Protein AF-A0A7S1K3H7-F1 (afdb_monomer)

Foldseek 3Di:
DFCVQAQAQPPQANHNNVLVVVLVVLLVCLVCVVVVVDHLQDEEEDAELSLQSVVVCVPFVSCVVSVRHHNYYHRHNYPVVDDFDESVRSNVLNLQLCPQQPQADPVCSVPSNVRVVSVVVGDPVSSVSSRVSRVRRGHHPPSVVVVD

Sequence (148 aa):
LGVFGFLFLPPAIEGNFGFLDSIAALHWTSELIENFGGSSELTLWGFSAGATLISCHLVSPLIEELGISIKNAILTSSSYGLPFNSPDQAEKFSSLALSVVGSCSRGDFDDAEAYADCLRNAPLKEIAQSNSINYLAQVVTDFFKLTE

pLDDT: mean 85.03, std 13.71, range [36.09, 98.31]

Radius of gyration: 16.97 Å; Cα contacts (8 Å, |Δi|>4): 206; chains: 1; bounding box: 41×30×42 Å

Structure (mmCIF, N/CA/C/O backbone):
data_AF-A0A7S1K3H7-F1
#
_entry.id   AF-A0A7S1K3H7-F1
#
loop_
_atom_site.group_PDB
_atom_site.id
_atom_site.type_symbol
_atom_site.label_atom_id
_atom_site.label_alt_id
_atom_site.label_comp_id
_atom_site.label_asym_id
_atom_site.label_entity_id
_atom_site.label_seq_id
_atom_site.pdbx_PDB_ins_code
_atom_site.Cartn_x
_atom_site.Cartn_y
_atom_site.Cartn_z
_atom_site.occupancy
_atom_site.B_iso_or_equiv
_atom_site.auth_seq_id
_atom_site.auth_comp_id
_atom_site.auth_asym_id
_atom_site.auth_atom_id
_atom_site.pdbx_PDB_model_num
ATOM 1 N N . LEU A 1 1 ? 3.487 -8.212 -3.575 1.00 76.50 1 LEU A N 1
ATOM 2 C CA . LEU A 1 1 ? 4.246 -7.316 -2.666 1.00 76.50 1 LEU A CA 1
ATOM 3 C C . LEU A 1 1 ? 5.603 -6.992 -3.285 1.00 76.50 1 LEU A C 1
ATOM 5 O O . LEU A 1 1 ? 6.016 -7.710 -4.191 1.00 76.50 1 LEU A O 1
ATOM 9 N N . GLY A 1 2 ? 6.257 -5.921 -2.833 1.00 85.12 2 GLY A N 1
ATOM 10 C CA . GLY A 1 2 ? 7.460 -5.377 -3.471 1.00 85.12 2 GLY A CA 1
ATOM 11 C C . GLY A 1 2 ? 7.093 -4.443 -4.624 1.00 85.12 2 GLY A C 1
ATOM 12 O O . GLY A 1 2 ? 6.200 -3.615 -4.454 1.00 85.12 2 GLY A O 1
ATOM 13 N N . VAL A 1 3 ? 7.721 -4.580 -5.793 1.00 87.69 3 VAL A N 1
ATOM 14 C CA . VAL A 1 3 ? 7.555 -3.618 -6.902 1.00 87.69 3 VAL A CA 1
ATOM 15 C C . VAL A 1 3 ? 6.104 -3.492 -7.362 1.00 87.69 3 VAL A C 1
ATOM 17 O O . VAL A 1 3 ? 5.653 -2.403 -7.672 1.00 87.69 3 VAL A O 1
ATOM 20 N N . PHE A 1 4 ? 5.315 -4.564 -7.289 1.00 89.44 4 PHE A N 1
ATOM 21 C CA . PHE A 1 4 ? 3.894 -4.500 -7.650 1.00 89.44 4 PHE A CA 1
ATOM 22 C C . PHE A 1 4 ? 3.063 -3.557 -6.767 1.00 89.44 4 PHE A C 1
ATOM 24 O O . PHE A 1 4 ? 2.023 -3.096 -7.207 1.00 89.44 4 PHE A O 1
ATOM 31 N N . GLY A 1 5 ? 3.493 -3.301 -5.527 1.00 88.44 5 GLY A N 1
ATOM 32 C CA . GLY A 1 5 ? 2.772 -2.424 -4.599 1.00 88.44 5 GLY A CA 1
ATOM 33 C C . GLY A 1 5 ? 3.456 -1.082 -4.345 1.00 88.44 5 GLY A C 1
ATOM 34 O O . GLY A 1 5 ? 2.822 -0.169 -3.834 1.00 88.44 5 GLY A O 1
ATOM 35 N N . PHE A 1 6 ? 4.751 -0.961 -4.636 1.00 88.12 6 PHE A N 1
ATOM 36 C CA . PHE A 1 6 ? 5.558 0.174 -4.172 1.00 88.12 6 PHE A CA 1
ATOM 37 C C . PHE A 1 6 ? 6.597 0.643 -5.199 1.00 88.12 6 PHE A C 1
ATOM 39 O O . PHE A 1 6 ? 7.529 1.356 -4.839 1.00 88.12 6 PHE A O 1
ATOM 46 N N . LEU A 1 7 ? 6.484 0.225 -6.464 1.00 88.69 7 LEU A N 1
ATOM 47 C CA . LEU A 1 7 ? 7.290 0.799 -7.541 1.00 88.69 7 LEU A CA 1
ATOM 48 C C . LEU A 1 7 ? 6.910 2.269 -7.737 1.00 88.69 7 LEU A C 1
ATOM 50 O O . LEU A 1 7 ? 5.729 2.581 -7.821 1.00 88.69 7 LEU A O 1
ATOM 54 N N . PHE A 1 8 ? 7.907 3.141 -7.827 1.00 88.44 8 PHE A N 1
ATOM 55 C CA . PHE A 1 8 ? 7.742 4.576 -8.032 1.00 88.44 8 PHE A CA 1
ATOM 56 C C . PHE A 1 8 ? 8.528 5.006 -9.274 1.00 88.44 8 PHE A C 1
ATOM 58 O O . PHE A 1 8 ? 9.757 4.937 -9.291 1.00 88.44 8 PHE A O 1
ATOM 65 N N . LEU A 1 9 ? 7.810 5.406 -10.320 1.00 86.75 9 LEU A N 1
ATOM 66 C CA . LEU A 1 9 ? 8.343 5.849 -11.607 1.00 86.75 9 LEU A CA 1
ATOM 67 C C . LEU A 1 9 ? 7.456 6.989 -12.142 1.00 86.75 9 LEU A C 1
ATOM 69 O O . LEU A 1 9 ? 6.617 6.759 -13.014 1.00 86.75 9 LEU A O 1
ATOM 73 N N . PRO A 1 10 ? 7.566 8.204 -11.588 1.00 85.00 10 PRO A N 1
ATOM 74 C CA . PRO A 1 10 ? 6.753 9.328 -12.028 1.00 85.00 10 PRO A CA 1
ATOM 75 C C . PRO A 1 10 ? 7.114 9.758 -13.467 1.00 85.00 10 PRO A C 1
ATOM 77 O O . PRO A 1 10 ? 8.268 9.627 -13.873 1.00 85.00 10 PRO A O 1
ATOM 80 N N . PRO A 1 11 ? 6.157 10.307 -14.239 1.00 86.31 11 PRO A N 1
ATOM 81 C CA . PRO A 1 11 ? 4.740 10.466 -13.894 1.00 86.31 11 PRO A CA 1
ATOM 82 C C . PRO A 1 11 ? 3.899 9.183 -14.053 1.00 86.31 11 PRO A C 1
ATOM 84 O O . PRO A 1 11 ? 2.778 9.149 -13.569 1.00 86.31 11 PRO A O 1
ATOM 87 N N . ALA A 1 12 ? 4.420 8.128 -14.686 1.00 88.19 12 ALA A N 1
ATOM 88 C CA . ALA A 1 12 ? 3.618 6.970 -15.099 1.00 88.19 12 ALA A CA 1
ATOM 89 C C . ALA A 1 12 ? 3.171 6.037 -13.955 1.00 88.19 12 ALA A C 1
ATOM 91 O O . ALA A 1 12 ? 2.179 5.312 -14.070 1.00 88.19 12 ALA A O 1
ATOM 92 N N . ILE A 1 13 ? 3.931 5.993 -12.856 1.00 88.88 13 ILE A N 1
ATOM 93 C CA . ILE A 1 13 ? 3.680 5.134 -11.694 1.00 88.88 13 ILE A CA 1
ATOM 94 C C . ILE A 1 13 ? 3.950 5.923 -10.409 1.00 88.88 13 ILE A C 1
ATOM 9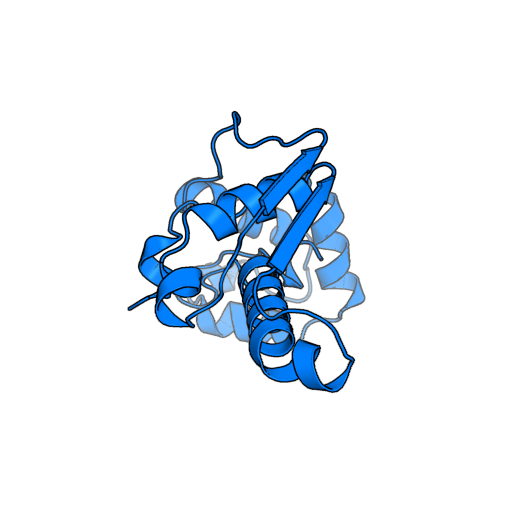6 O O . ILE A 1 13 ? 5.097 6.112 -10.004 1.00 88.88 13 ILE A O 1
ATOM 100 N N . GLU A 1 14 ? 2.884 6.330 -9.728 1.00 86.81 14 GLU A N 1
ATOM 101 C CA . GLU A 1 14 ? 2.940 7.161 -8.513 1.00 86.81 14 GLU A CA 1
ATOM 102 C C . GLU A 1 14 ? 3.261 6.377 -7.228 1.00 86.81 14 GLU A C 1
ATOM 104 O O . GLU A 1 14 ? 3.505 6.957 -6.170 1.00 86.81 14 GLU A O 1
ATOM 109 N N . GLY A 1 15 ? 3.319 5.046 -7.317 1.00 87.19 15 GLY A N 1
ATOM 110 C CA . GLY A 1 15 ? 3.645 4.159 -6.205 1.00 87.19 15 GLY A CA 1
ATOM 111 C C . GLY A 1 15 ? 2.550 4.057 -5.149 1.00 87.19 15 GLY A C 1
ATOM 112 O O . GLY A 1 15 ? 1.386 4.349 -5.389 1.00 87.19 15 GLY A O 1
ATOM 113 N N . ASN A 1 16 ? 2.920 3.544 -3.972 1.00 89.31 16 ASN A N 1
ATOM 114 C CA . ASN A 1 16 ? 2.029 3.358 -2.819 1.00 89.31 16 ASN A CA 1
ATOM 115 C C . ASN A 1 16 ? 0.761 2.509 -3.060 1.00 89.31 16 ASN A C 1
ATOM 117 O O . ASN A 1 16 ? -0.089 2.443 -2.175 1.00 89.31 16 ASN A O 1
ATOM 121 N N . PHE A 1 17 ? 0.644 1.779 -4.172 1.00 90.62 17 PHE A N 1
ATOM 122 C CA . PHE A 1 17 ? -0.496 0.895 -4.436 1.00 90.62 17 PHE A CA 1
ATOM 123 C C . PHE A 1 17 ? -0.746 -0.118 -3.317 1.00 90.62 17 PHE A C 1
ATOM 125 O O . PHE A 1 17 ? -1.886 -0.329 -2.945 1.00 90.62 17 PHE A O 1
ATOM 132 N N . GLY A 1 18 ? 0.294 -0.668 -2.686 1.00 89.94 18 GLY A N 1
ATOM 133 C CA . GL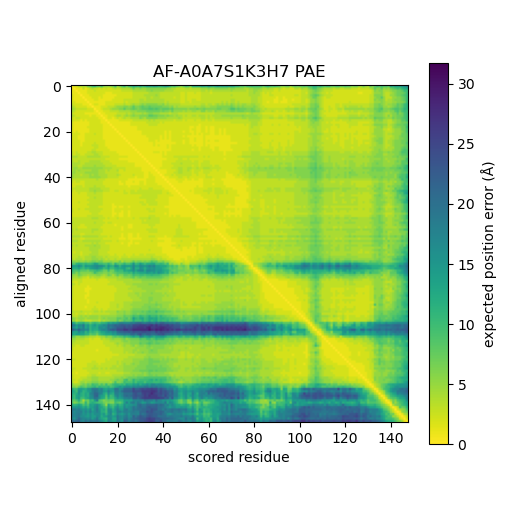Y A 1 18 ? 0.125 -1.578 -1.549 1.00 89.94 18 GLY A CA 1
ATOM 134 C C . GLY A 1 18 ? -0.445 -0.903 -0.293 1.00 89.94 18 GLY A C 1
ATOM 135 O O . GLY A 1 18 ? -1.057 -1.573 0.534 1.00 89.94 18 GLY A O 1
ATOM 136 N N . PHE A 1 19 ? -0.250 0.409 -0.143 1.00 90.25 19 PHE A N 1
ATOM 137 C CA . PHE A 1 19 ? -0.887 1.217 0.900 1.00 90.25 19 PHE A CA 1
ATOM 138 C C . PHE A 1 19 ? -2.333 1.577 0.523 1.00 90.25 19 PHE A C 1
ATOM 140 O O . PHE A 1 19 ? -3.223 1.518 1.369 1.00 90.25 19 PHE A O 1
ATOM 147 N N . LEU A 1 20 ? -2.593 1.883 -0.750 1.00 92.56 20 LEU A N 1
ATOM 148 C CA . LEU A 1 20 ? -3.948 2.114 -1.260 1.00 92.56 20 LEU A CA 1
ATOM 149 C C . LEU A 1 20 ? -4.808 0.844 -1.199 1.00 92.56 20 LEU A C 1
ATOM 151 O O . LEU A 1 20 ? -5.967 0.913 -0.802 1.00 92.56 20 LEU A O 1
ATOM 155 N N . ASP A 1 21 ? -4.229 -0.322 -1.489 1.00 95.38 21 ASP A N 1
ATOM 156 C CA . ASP A 1 21 ? -4.874 -1.627 -1.340 1.00 95.38 21 ASP A CA 1
ATOM 157 C C . ASP A 1 21 ? -5.336 -1.847 0.107 1.00 95.38 21 ASP A C 1
ATOM 159 O O . ASP A 1 21 ? -6.444 -2.333 0.347 1.00 95.38 21 ASP A O 1
ATOM 163 N N . SER A 1 22 ? -4.513 -1.469 1.095 1.00 95.00 22 SER A N 1
ATOM 164 C CA . SER A 1 22 ? -4.903 -1.597 2.499 1.00 95.00 22 SER A CA 1
ATOM 165 C C . SER A 1 22 ? -5.955 -0.566 2.909 1.00 95.00 22 SER A C 1
ATOM 167 O O . SER A 1 22 ? -6.857 -0.928 3.660 1.00 95.00 22 SER A O 1
ATOM 169 N N . ILE A 1 23 ? -5.935 0.660 2.373 1.00 95.69 23 ILE A N 1
ATOM 170 C CA . ILE A 1 23 ? -7.042 1.621 2.549 1.00 95.69 23 ILE A CA 1
ATOM 171 C C . ILE A 1 23 ? -8.344 1.065 1.961 1.00 95.69 23 ILE A C 1
ATOM 173 O O . ILE A 1 23 ? -9.369 1.082 2.637 1.00 95.69 23 ILE A O 1
ATOM 177 N N . ALA A 1 24 ? -8.312 0.522 0.742 1.00 97.25 24 ALA A N 1
ATOM 178 C CA . ALA A 1 24 ? -9.488 -0.056 0.097 1.00 97.25 24 ALA A CA 1
ATOM 179 C C . ALA A 1 24 ? -10.069 -1.221 0.916 1.00 97.25 24 ALA A C 1
ATOM 181 O O . ALA A 1 24 ? -11.286 -1.327 1.073 1.00 97.25 24 ALA A O 1
ATOM 182 N N . ALA A 1 25 ? -9.208 -2.061 1.497 1.00 97.81 25 ALA A N 1
ATOM 183 C CA . ALA A 1 25 ? -9.629 -3.124 2.404 1.00 97.81 25 ALA A CA 1
ATOM 184 C C . ALA A 1 25 ? -10.246 -2.582 3.706 1.00 97.81 25 ALA A C 1
ATOM 186 O O . ALA A 1 25 ? -11.244 -3.130 4.180 1.00 97.81 25 ALA A O 1
ATOM 187 N N . LEU A 1 26 ? -9.689 -1.510 4.281 1.00 98.06 26 LEU A N 1
ATOM 188 C CA . LEU A 1 26 ? -10.248 -0.856 5.468 1.00 98.06 26 LEU A CA 1
ATOM 189 C C . LEU A 1 26 ? -11.612 -0.233 5.178 1.00 98.06 26 LEU A C 1
ATOM 191 O O . LEU A 1 26 ? -12.531 -0.457 5.957 1.00 98.06 26 LEU A O 1
ATOM 195 N N . HIS A 1 27 ? -11.757 0.457 4.048 1.00 97.94 27 HIS A N 1
ATOM 196 C CA . HIS A 1 27 ? -13.023 1.031 3.599 1.00 97.94 27 HIS A CA 1
ATOM 197 C C . HIS A 1 27 ? -14.085 -0.053 3.378 1.00 97.94 27 HIS A C 1
ATOM 199 O O . HIS A 1 27 ? -15.188 0.015 3.910 1.00 97.94 27 HIS A O 1
ATOM 205 N N . TRP A 1 28 ? -13.737 -1.127 2.662 1.00 98.19 28 TRP A N 1
ATOM 206 C CA . TRP A 1 28 ? -14.640 -2.266 2.485 1.00 98.19 28 TRP A CA 1
ATOM 207 C C . TRP A 1 28 ? -15.063 -2.871 3.829 1.00 98.19 28 TRP A C 1
ATOM 209 O O . TRP A 1 28 ? -16.223 -3.236 4.019 1.00 98.19 28 TRP A O 1
ATOM 219 N N . THR A 1 29 ? -14.124 -2.958 4.775 1.00 97.94 29 THR A N 1
ATOM 220 C CA . THR A 1 29 ? -14.396 -3.478 6.115 1.00 97.94 29 THR A CA 1
ATOM 221 C C . THR A 1 29 ? -15.314 -2.537 6.890 1.00 97.94 29 THR A C 1
ATOM 223 O O . THR A 1 29 ? -16.305 -3.013 7.430 1.00 97.94 29 THR A O 1
ATOM 226 N N . SER A 1 30 ? -15.046 -1.229 6.933 1.00 96.81 30 SER A N 1
ATOM 227 C CA . SER A 1 30 ? -15.886 -0.275 7.669 1.00 96.81 30 SER A CA 1
ATOM 228 C C . SER A 1 30 ? -17.331 -0.277 7.173 1.00 96.81 30 SER A C 1
ATOM 230 O O . SER A 1 30 ? -18.240 -0.242 7.996 1.00 96.81 30 SER A O 1
ATOM 232 N N . GLU A 1 31 ? -17.538 -0.421 5.862 1.00 97.81 31 GLU A N 1
ATOM 233 C CA . GLU A 1 31 ? -18.869 -0.431 5.243 1.00 97.81 31 GLU A CA 1
ATOM 234 C C . GLU A 1 31 ? -19.665 -1.718 5.497 1.00 97.81 31 GLU A C 1
ATOM 236 O O . GLU A 1 31 ? -20.897 -1.710 5.488 1.00 97.81 31 GLU A O 1
ATOM 241 N N . LEU A 1 32 ? -18.989 -2.855 5.682 1.00 97.88 32 LEU A N 1
ATOM 242 C CA . LEU A 1 32 ? -19.655 -4.161 5.647 1.00 97.88 32 LEU A CA 1
ATOM 243 C C . LEU A 1 32 ? -19.527 -4.973 6.926 1.00 97.88 32 LEU A C 1
ATOM 245 O O . LEU A 1 32 ? -20.283 -5.932 7.089 1.00 97.88 32 LEU A O 1
ATOM 249 N N . ILE A 1 33 ? -18.617 -4.627 7.837 1.00 98.31 33 ILE A N 1
ATOM 250 C CA . ILE A 1 33 ? -18.314 -5.465 9.002 1.00 98.31 33 ILE A CA 1
ATOM 251 C C . ILE A 1 33 ? -19.517 -5.647 9.941 1.00 98.31 33 ILE A C 1
ATOM 253 O O . ILE A 1 33 ? -19.642 -6.691 10.584 1.00 98.31 33 ILE A O 1
ATOM 257 N N . GLU A 1 34 ? -20.453 -4.696 9.964 1.00 97.94 34 GLU A N 1
ATOM 258 C CA . GLU A 1 34 ? -21.693 -4.797 10.745 1.00 97.94 34 GLU A CA 1
ATOM 259 C C . GLU A 1 34 ? -22.604 -5.936 10.253 1.00 97.94 34 GLU A C 1
ATOM 261 O O . GLU A 1 34 ? -23.236 -6.614 11.065 1.00 97.94 34 GLU A O 1
ATOM 266 N N . ASN A 1 35 ? -22.585 -6.260 8.952 1.00 98.31 35 ASN A N 1
ATOM 267 C CA . ASN A 1 35 ? -23.324 -7.405 8.394 1.00 98.31 35 ASN A CA 1
ATOM 268 C C . ASN A 1 35 ? -22.798 -8.757 8.903 1.00 98.31 35 ASN A C 1
ATOM 270 O O . ASN A 1 35 ? -23.491 -9.770 8.819 1.00 98.31 35 ASN A O 1
ATOM 274 N N . PHE A 1 36 ? -21.576 -8.773 9.438 1.00 98.06 36 PHE A N 1
ATOM 275 C CA . PHE A 1 36 ? -20.943 -9.938 10.051 1.00 98.06 36 PHE A CA 1
ATOM 276 C C . PHE A 1 36 ? -20.990 -9.888 11.589 1.00 98.06 36 PHE A C 1
ATOM 278 O O . PHE A 1 36 ? -20.389 -10.737 12.246 1.00 98.06 36 PHE A O 1
ATOM 285 N N . GLY A 1 37 ? -21.701 -8.915 12.174 1.00 98.06 37 GLY A N 1
ATOM 286 C CA . GLY A 1 37 ? -21.826 -8.735 13.622 1.00 98.06 37 GLY A CA 1
ATOM 287 C C . GLY A 1 37 ? -20.630 -8.051 14.294 1.00 98.06 37 GLY A C 1
ATOM 288 O O . GLY A 1 37 ? -20.497 -8.141 15.515 1.00 98.06 37 GLY A O 1
ATOM 289 N N . GLY A 1 38 ? -19.746 -7.404 13.528 1.00 97.38 38 GLY A N 1
ATOM 290 C CA . GLY A 1 38 ? -18.668 -6.571 14.068 1.00 97.38 38 GLY A CA 1
ATOM 291 C C . GLY A 1 38 ? -19.066 -5.099 14.230 1.00 97.38 38 GLY A C 1
ATOM 292 O O . GLY A 1 38 ? -20.226 -4.738 14.057 1.00 97.38 38 GLY A O 1
ATOM 293 N N . SER A 1 39 ? -18.090 -4.254 14.573 1.00 97.44 39 SER A N 1
ATOM 294 C CA . SER A 1 39 ? -18.251 -2.798 14.705 1.00 97.44 39 SER A CA 1
ATOM 295 C C . SER A 1 39 ? -17.458 -2.076 13.620 1.00 97.44 39 SER A C 1
ATOM 297 O O . SER A 1 39 ? -16.317 -2.457 13.350 1.00 97.44 39 SER A O 1
ATOM 299 N N . SER A 1 40 ? -18.041 -1.020 13.052 1.00 97.06 40 SER A N 1
ATOM 300 C CA . SER A 1 40 ? -17.387 -0.078 12.135 1.00 97.06 40 SER A CA 1
ATOM 301 C C . SER A 1 40 ? -16.311 0.786 12.823 1.00 97.06 40 SER A C 1
ATOM 303 O O . SER A 1 40 ? -15.479 1.388 12.149 1.00 97.06 40 SER A O 1
ATOM 305 N N . GLU A 1 41 ? -16.252 0.792 14.162 1.00 97.75 41 GLU A N 1
ATOM 306 C CA . GLU A 1 41 ? -15.126 1.331 14.936 1.00 97.75 41 GLU A CA 1
ATOM 307 C C . GLU A 1 41 ? -13.944 0.341 14.953 1.00 97.75 41 GLU A C 1
ATOM 309 O O . GLU A 1 41 ? -13.823 -0.522 15.833 1.00 97.75 41 GLU A O 1
ATOM 314 N N . LEU A 1 42 ? -13.045 0.466 13.979 1.00 98.06 42 LEU A N 1
ATOM 315 C CA . LEU A 1 42 ? -11.985 -0.505 13.731 1.00 98.06 42 LEU A CA 1
ATOM 316 C C . LEU A 1 42 ? -10.860 -0.430 14.773 1.00 98.06 42 LEU A C 1
ATOM 318 O O . LEU A 1 42 ? -10.446 0.638 15.226 1.00 98.06 42 LEU A O 1
ATOM 322 N N . THR A 1 43 ? -10.305 -1.591 15.125 1.00 98.12 43 THR A N 1
ATOM 323 C CA . THR A 1 43 ? -9.025 -1.697 15.840 1.00 98.12 43 THR A CA 1
ATOM 324 C C . THR A 1 43 ? -7.992 -2.309 14.912 1.00 98.12 43 THR A C 1
ATOM 326 O O . THR A 1 43 ? -8.146 -3.454 14.491 1.00 98.12 43 THR A O 1
ATOM 329 N N . LEU A 1 44 ? -6.935 -1.562 14.603 1.00 98.19 44 LEU A N 1
ATOM 330 C CA . LEU A 1 44 ? -5.869 -2.043 13.731 1.00 98.19 44 LEU A CA 1
ATOM 331 C C . LEU A 1 44 ? -4.740 -2.658 14.556 1.00 98.19 44 LEU A C 1
ATOM 333 O O . LEU A 1 44 ? -4.281 -2.071 15.535 1.00 98.19 44 LEU A O 1
ATOM 337 N N . TRP A 1 45 ? -4.245 -3.821 14.142 1.00 97.62 45 TRP A N 1
ATOM 338 C CA . TRP A 1 45 ? -3.047 -4.434 14.711 1.00 97.62 45 TRP A CA 1
ATOM 339 C C . TRP A 1 45 ? -2.095 -4.872 13.606 1.00 97.62 45 TRP A C 1
ATOM 341 O O . TRP A 1 45 ? -2.516 -5.448 12.605 1.00 97.62 45 TRP A O 1
ATOM 351 N N . GLY A 1 46 ? -0.805 -4.600 13.794 1.00 95.75 46 GLY A N 1
ATOM 352 C CA . GLY A 1 46 ? 0.222 -4.935 12.817 1.00 95.75 46 GLY A CA 1
ATOM 353 C C . GLY A 1 46 ? 1.577 -5.208 13.455 1.00 95.75 46 GLY A C 1
ATOM 354 O O . GLY A 1 46 ? 1.869 -4.764 14.571 1.00 95.75 46 GLY A O 1
ATOM 355 N N . PHE A 1 47 ? 2.416 -5.931 12.712 1.00 94.56 47 PHE A N 1
ATOM 356 C CA . PHE A 1 47 ? 3.799 -6.252 13.060 1.00 94.56 47 PHE A CA 1
ATOM 357 C C . PHE A 1 47 ? 4.762 -5.763 11.969 1.00 94.56 47 PHE A C 1
ATOM 359 O O . PHE A 1 47 ? 4.473 -5.927 10.782 1.00 94.56 47 PHE A O 1
ATOM 366 N N . SER A 1 48 ? 5.916 -5.205 12.353 1.00 90.81 48 SER A N 1
ATOM 367 C CA . SER A 1 48 ? 6.968 -4.758 11.425 1.00 90.81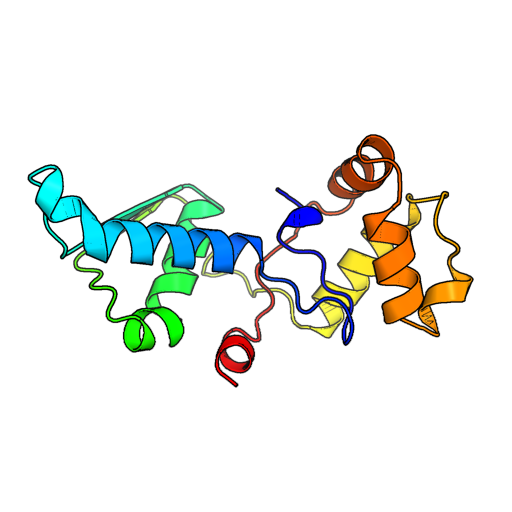 48 SER A CA 1
ATOM 368 C C . SER A 1 48 ? 6.411 -3.811 10.347 1.00 90.81 48 SER A C 1
ATOM 370 O O . SER A 1 48 ? 5.811 -2.795 10.694 1.00 90.81 48 SER A O 1
ATOM 372 N N . ALA A 1 49 ? 6.538 -4.141 9.058 1.00 85.88 49 ALA A N 1
ATOM 373 C CA . ALA A 1 49 ? 5.988 -3.350 7.956 1.00 85.88 49 ALA A CA 1
ATOM 374 C C . ALA A 1 49 ? 4.478 -3.073 8.095 1.00 85.88 49 ALA A C 1
ATOM 376 O O . ALA A 1 49 ? 4.028 -1.980 7.767 1.00 85.88 49 ALA A O 1
ATOM 377 N N . GLY A 1 50 ? 3.699 -4.013 8.645 1.00 90.19 50 GLY A N 1
ATOM 378 C CA . GLY A 1 50 ? 2.271 -3.803 8.906 1.00 90.19 50 GLY A CA 1
ATOM 379 C C . GLY A 1 50 ? 2.014 -2.789 10.022 1.00 90.19 50 GLY A C 1
ATOM 380 O O . GLY A 1 50 ? 1.077 -2.002 9.944 1.00 90.19 50 GLY A O 1
ATOM 381 N N . ALA A 1 51 ? 2.875 -2.752 11.042 1.00 91.69 51 ALA A N 1
ATOM 382 C CA . ALA A 1 51 ? 2.797 -1.732 12.084 1.00 91.69 51 ALA A CA 1
ATOM 383 C C . ALA A 1 51 ? 3.164 -0.342 11.537 1.00 91.69 51 ALA A C 1
ATOM 385 O O . ALA A 1 51 ? 2.543 0.646 11.920 1.00 91.69 51 ALA A O 1
ATOM 386 N N . THR A 1 52 ? 4.127 -0.273 10.614 1.00 87.62 52 THR A N 1
ATOM 387 C CA . THR A 1 52 ? 4.476 0.960 9.895 1.00 87.62 52 THR A CA 1
ATOM 388 C C . THR A 1 52 ? 3.329 1.431 8.993 1.00 87.62 52 THR A C 1
ATOM 390 O O . THR A 1 52 ? 3.002 2.612 9.021 1.00 87.62 52 THR A O 1
ATOM 393 N N . LEU A 1 53 ? 2.656 0.526 8.269 1.00 89.06 53 LEU A N 1
ATOM 394 C CA . LEU A 1 53 ? 1.461 0.857 7.474 1.00 89.06 53 LEU A CA 1
ATOM 395 C C . LEU A 1 53 ? 0.317 1.400 8.338 1.00 89.06 53 LEU A C 1
ATOM 397 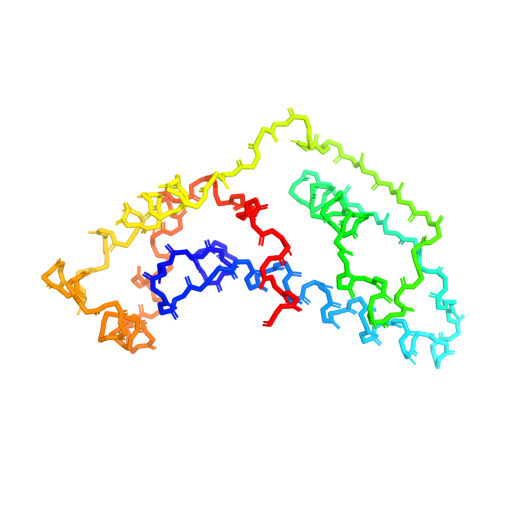O O . LEU A 1 53 ? -0.334 2.362 7.946 1.00 89.06 53 LEU A O 1
ATOM 401 N N . ILE A 1 54 ? 0.103 0.850 9.539 1.00 93.38 54 ILE A N 1
ATOM 402 C CA . ILE A 1 54 ? -0.874 1.411 10.485 1.00 93.38 54 ILE A CA 1
ATOM 403 C C . ILE A 1 54 ? -0.503 2.842 10.866 1.00 93.38 54 ILE A C 1
ATOM 405 O O . ILE A 1 54 ? -1.383 3.695 10.888 1.00 93.38 54 ILE A O 1
ATOM 409 N N . SER A 1 55 ? 0.777 3.138 11.114 1.00 89.88 55 SER A N 1
ATOM 410 C CA . SER A 1 55 ? 1.197 4.523 11.351 1.00 89.88 55 SER A CA 1
ATOM 411 C C . SER A 1 55 ? 0.851 5.442 10.180 1.00 89.88 55 SER A C 1
ATOM 413 O O . SER A 1 55 ? 0.393 6.553 10.415 1.00 89.88 55 SER A O 1
ATOM 415 N N . CYS A 1 56 ? 1.022 4.974 8.940 1.00 88.88 56 CYS A N 1
ATOM 416 C CA . CYS A 1 56 ? 0.620 5.713 7.745 1.00 88.88 56 CYS A CA 1
ATOM 417 C C . CYS A 1 56 ? -0.894 5.942 7.686 1.00 88.88 56 CYS A C 1
ATOM 419 O O . CYS A 1 56 ? -1.322 7.051 7.394 1.00 88.88 56 CYS A O 1
ATOM 421 N N . HIS A 1 57 ? -1.708 4.928 7.999 1.00 92.06 57 HIS A N 1
ATOM 422 C CA . HIS A 1 57 ? -3.166 5.073 8.052 1.00 92.06 57 HIS A CA 1
ATOM 423 C C . HIS A 1 57 ? -3.589 6.143 9.063 1.00 92.06 57 HIS A C 1
ATOM 425 O O . HIS A 1 57 ? -4.405 6.995 8.741 1.00 92.06 57 HIS A O 1
ATOM 431 N N . LEU A 1 58 ? -2.978 6.163 10.250 1.00 91.56 58 LEU A N 1
ATOM 432 C CA . LEU A 1 58 ? -3.321 7.124 11.306 1.00 91.56 58 LEU A CA 1
ATOM 433 C C . LEU A 1 58 ? -3.066 8.596 10.939 1.00 91.56 58 LEU A C 1
ATOM 435 O O . LEU A 1 58 ? -3.612 9.471 11.604 1.00 91.56 58 LEU A O 1
ATOM 439 N N . VAL A 1 59 ? -2.233 8.878 9.932 1.00 88.44 59 VAL A N 1
ATOM 440 C CA . VAL A 1 59 ? -1.903 10.248 9.491 1.00 88.44 59 VAL A CA 1
ATOM 441 C C . VAL A 1 59 ? -2.366 10.552 8.065 1.00 88.44 59 VAL A C 1
ATOM 443 O O . VAL A 1 59 ? -2.081 11.629 7.547 1.00 88.44 59 VAL A O 1
ATOM 446 N N . SER A 1 60 ? -3.035 9.605 7.407 1.00 89.06 60 SER A N 1
ATOM 447 C CA . SER A 1 60 ? -3.450 9.753 6.017 1.00 89.06 60 SER A CA 1
ATOM 448 C C . SER A 1 60 ? -4.802 10.464 5.925 1.00 89.06 60 SER A C 1
ATOM 450 O O . SER A 1 60 ? -5.766 9.972 6.514 1.00 89.06 60 SER A O 1
ATOM 452 N N . PRO A 1 61 ? -4.911 11.560 5.152 1.00 90.12 61 PRO A N 1
ATOM 453 C CA . PRO A 1 61 ? -6.184 12.258 4.951 1.00 90.12 61 PRO A CA 1
ATOM 454 C C . PRO A 1 61 ? -7.256 11.363 4.313 1.00 90.12 61 PRO A C 1
ATOM 456 O O . PRO A 1 61 ? -8.421 11.451 4.683 1.00 90.12 61 PRO A O 1
ATOM 459 N N . LEU A 1 62 ? -6.859 10.407 3.463 1.00 91.94 62 LEU A N 1
ATOM 460 C CA . LEU A 1 62 ? -7.768 9.437 2.841 1.00 91.94 62 LEU A CA 1
ATOM 461 C C . LEU A 1 62 ? -8.587 8.619 3.851 1.00 91.94 62 LEU A C 1
ATOM 463 O O . LEU A 1 62 ? -9.708 8.226 3.544 1.00 91.94 62 LEU A O 1
ATOM 467 N N . ILE A 1 63 ? -8.054 8.344 5.049 1.00 94.88 63 ILE A N 1
ATOM 468 C CA . ILE A 1 63 ? -8.815 7.641 6.095 1.00 94.88 63 ILE A CA 1
ATOM 469 C C . ILE A 1 63 ? -10.001 8.495 6.559 1.00 94.88 63 ILE A C 1
ATOM 471 O O . ILE A 1 63 ? -11.103 7.969 6.711 1.00 94.88 63 ILE A O 1
ATOM 475 N N . GLU A 1 64 ? -9.788 9.799 6.749 1.00 92.62 64 GLU A N 1
ATOM 476 C CA . GLU A 1 64 ? -10.836 10.744 7.146 1.00 92.62 64 GLU A CA 1
ATOM 477 C C . GLU A 1 64 ? -11.821 11.002 5.998 1.00 92.62 64 GLU A C 1
ATOM 479 O O . GLU A 1 64 ? -13.031 10.937 6.204 1.00 92.62 64 GLU A O 1
ATOM 484 N N . GLU A 1 65 ? -11.318 11.218 4.780 1.00 94.50 65 GLU A N 1
ATOM 485 C CA . GLU A 1 65 ? -12.133 11.474 3.584 1.00 94.50 65 GLU A CA 1
ATOM 486 C C . GLU A 1 65 ? -13.076 10.313 3.250 1.00 94.50 65 GLU A C 1
ATOM 488 O O . GLU A 1 65 ? -14.217 10.535 2.843 1.00 94.50 65 GLU A O 1
ATOM 493 N N . LEU A 1 66 ? -12.626 9.073 3.465 1.00 96.00 66 LEU A N 1
ATOM 494 C CA . LEU A 1 66 ? -13.432 7.865 3.280 1.00 96.00 66 LEU A CA 1
ATOM 495 C C . LEU A 1 66 ? -14.292 7.513 4.507 1.00 96.00 66 LEU A C 1
ATOM 497 O O . LEU A 1 66 ? -14.960 6.483 4.500 1.00 96.00 66 LEU A O 1
ATOM 501 N N . GLY A 1 67 ? -14.274 8.323 5.570 1.00 95.94 67 GLY A N 1
ATOM 502 C CA . GLY A 1 67 ? -15.083 8.098 6.772 1.00 95.94 67 GLY A CA 1
ATOM 503 C C . GLY A 1 67 ? -14.686 6.862 7.589 1.00 95.94 67 GLY A C 1
ATOM 504 O O . GLY A 1 67 ? -15.497 6.340 8.356 1.00 95.94 67 GLY A O 1
ATOM 505 N N . ILE A 1 68 ? -13.451 6.373 7.450 1.00 98.00 68 ILE A N 1
ATOM 506 C CA . ILE A 1 68 ? -12.981 5.166 8.135 1.00 98.00 68 ILE A CA 1
ATOM 507 C C . ILE A 1 68 ? -12.682 5.497 9.603 1.00 98.00 68 ILE A C 1
ATOM 509 O O . ILE A 1 68 ? -11.755 6.242 9.921 1.00 98.00 68 ILE A O 1
ATOM 513 N N . SER A 1 69 ? -13.431 4.889 10.527 1.00 97.56 69 SER A N 1
ATOM 514 C CA . SER A 1 69 ? -13.242 5.098 11.966 1.00 97.56 69 SER A CA 1
ATOM 515 C C . SER A 1 69 ? -12.226 4.118 12.558 1.00 97.56 69 SER A C 1
ATOM 517 O O . SER A 1 69 ? -12.503 2.928 12.711 1.00 97.56 69 SER A O 1
ATOM 519 N N . ILE A 1 70 ? -11.040 4.614 12.927 1.00 97.94 70 ILE A N 1
ATOM 520 C CA . ILE A 1 70 ? -10.020 3.844 13.655 1.00 97.94 70 ILE A CA 1
ATOM 521 C C . ILE A 1 70 ? -10.076 4.224 15.137 1.00 97.94 70 ILE A C 1
ATOM 523 O O . ILE A 1 70 ? -9.642 5.301 15.537 1.00 97.94 70 ILE A O 1
ATOM 527 N N . LYS A 1 71 ? -10.577 3.313 15.974 1.00 98.12 71 LYS A N 1
ATOM 528 C CA . LYS A 1 71 ? -10.720 3.511 17.424 1.00 98.12 71 LYS A CA 1
ATOM 529 C C . LYS A 1 71 ? -9.452 3.194 18.204 1.00 98.12 71 LYS A C 1
ATOM 531 O O . LYS A 1 71 ? -9.114 3.901 19.147 1.00 98.12 71 LYS A O 1
ATOM 536 N N . ASN A 1 72 ? -8.767 2.111 17.841 1.00 98.06 72 ASN A N 1
ATOM 537 C CA . ASN A 1 72 ? -7.523 1.699 18.490 1.00 98.06 72 ASN A CA 1
ATOM 538 C C . ASN A 1 72 ? -6.491 1.260 17.449 1.00 98.06 72 ASN A C 1
ATOM 540 O O . ASN A 1 72 ? -6.837 0.738 16.389 1.00 98.06 72 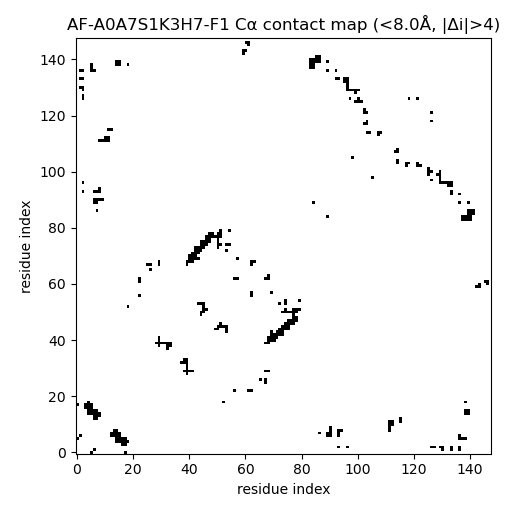ASN A O 1
ATOM 544 N N . ALA A 1 73 ? -5.214 1.393 17.797 1.00 97.31 73 ALA A N 1
ATOM 545 C CA . ALA A 1 73 ? -4.108 0.909 16.987 1.00 97.31 73 ALA A CA 1
ATOM 546 C C . ALA A 1 73 ? -3.049 0.239 17.870 1.00 97.31 73 ALA A C 1
ATOM 548 O O . ALA A 1 73 ? -2.631 0.791 18.887 1.00 97.31 73 ALA A O 1
ATOM 549 N N . ILE A 1 74 ? -2.598 -0.950 17.473 1.00 97.56 74 ILE A N 1
ATOM 550 C CA . ILE A 1 74 ? -1.560 -1.718 18.164 1.00 97.56 74 ILE A CA 1
ATOM 551 C C . ILE A 1 74 ? -0.404 -1.959 17.188 1.00 97.56 74 ILE A C 1
ATOM 553 O O . ILE A 1 74 ? -0.505 -2.744 16.243 1.00 97.56 74 ILE A O 1
ATOM 557 N N . LEU A 1 75 ? 0.713 -1.277 17.433 1.00 95.62 75 LEU A N 1
ATOM 558 C CA . LEU A 1 75 ? 1.871 -1.245 16.546 1.00 95.62 75 LEU A CA 1
ATOM 559 C C . LEU A 1 75 ? 3.020 -2.061 17.144 1.00 95.62 75 LEU A C 1
ATOM 561 O O . LEU A 1 75 ? 3.722 -1.600 18.041 1.00 95.62 75 LEU A O 1
ATOM 565 N N . THR A 1 76 ? 3.238 -3.274 16.638 1.00 96.06 76 THR A N 1
ATOM 566 C CA . THR A 1 76 ? 4.275 -4.176 17.161 1.00 96.06 76 THR A CA 1
ATOM 567 C C . THR A 1 76 ? 5.529 -4.098 16.299 1.00 96.06 76 THR A C 1
ATOM 569 O O . THR A 1 76 ? 5.472 -4.346 15.098 1.00 96.06 76 THR A O 1
ATOM 572 N N . SER A 1 77 ? 6.679 -3.767 16.891 1.00 91.56 77 SER A N 1
ATOM 573 C CA . SER A 1 77 ? 7.951 -3.644 16.154 1.00 91.56 77 SER A CA 1
ATOM 574 C C . SER A 1 77 ? 7.867 -2.697 14.943 1.00 91.56 77 SER A C 1
ATOM 576 O O . SER A 1 77 ? 8.444 -2.979 13.895 1.00 91.56 77 SER A O 1
ATOM 578 N N . SER A 1 78 ? 7.121 -1.593 15.077 1.00 84.38 78 SER A N 1
ATOM 579 C CA . SER A 1 78 ? 6.998 -0.578 14.024 1.00 84.38 78 SER A CA 1
ATOM 580 C C . SER A 1 78 ? 8.332 0.106 13.747 1.00 84.38 78 SER A C 1
ATOM 582 O O . SER A 1 78 ? 9.106 0.382 14.665 1.00 84.38 78 SER A O 1
ATOM 584 N N . SER A 1 79 ? 8.565 0.433 12.478 1.00 75.75 79 SER A N 1
ATOM 585 C CA . SER A 1 79 ? 9.704 1.234 12.038 1.00 75.75 79 SER A CA 1
ATOM 586 C C . SER A 1 79 ? 9.358 2.715 11.860 1.00 75.75 79 SER A C 1
ATOM 588 O O . SER A 1 79 ? 10.116 3.415 11.203 1.00 75.75 79 SER A O 1
ATOM 590 N N . TYR A 1 80 ? 8.241 3.201 12.417 1.00 66.19 80 TYR A N 1
ATOM 591 C CA . TYR A 1 80 ? 7.760 4.585 12.248 1.00 66.19 80 TYR A CA 1
ATOM 592 C C . TYR A 1 80 ? 8.787 5.675 12.616 1.00 66.19 80 TYR A C 1
ATOM 594 O O . TYR A 1 80 ? 8.718 6.787 12.110 1.00 66.19 80 TYR A O 1
ATOM 602 N N . GLY A 1 81 ? 9.773 5.365 13.464 1.00 65.69 81 GLY A N 1
ATOM 603 C CA . GLY A 1 81 ? 10.877 6.282 13.775 1.00 65.69 81 GLY A CA 1
ATOM 604 C C . GLY A 1 81 ? 11.959 6.392 12.690 1.00 65.69 81 GLY A C 1
ATOM 605 O O . GLY A 1 81 ? 12.883 7.186 12.849 1.00 65.69 81 GLY A O 1
ATOM 606 N N . LEU A 1 82 ? 11.889 5.594 11.619 1.00 69.12 82 LEU A N 1
ATOM 607 C CA . LEU A 1 82 ? 12.783 5.687 10.467 1.00 69.12 82 LEU A CA 1
ATOM 608 C C . LEU A 1 82 ? 12.136 6.556 9.383 1.00 69.12 82 LEU A C 1
ATOM 610 O O . LEU A 1 82 ? 10.941 6.403 9.128 1.00 69.12 82 LEU A O 1
ATOM 614 N N . PRO A 1 83 ? 12.905 7.443 8.727 1.00 68.50 83 PRO A N 1
ATOM 615 C CA . PRO A 1 83 ? 12.374 8.238 7.633 1.00 68.50 83 PRO A CA 1
ATOM 616 C C . PRO A 1 83 ? 11.913 7.315 6.504 1.00 68.50 83 PRO A C 1
ATOM 618 O O . PRO A 1 83 ? 12.641 6.397 6.129 1.00 68.50 83 PRO A O 1
ATOM 621 N N . PHE A 1 84 ? 10.716 7.589 5.986 1.00 77.75 84 PHE A N 1
ATOM 622 C CA . PHE A 1 84 ? 10.230 7.051 4.719 1.00 77.75 84 PHE A CA 1
ATOM 623 C C . PHE A 1 84 ? 11.095 7.563 3.554 1.00 77.75 84 PHE A C 1
ATOM 625 O O . PHE A 1 84 ? 11.744 8.607 3.668 1.00 77.75 84 PHE A O 1
ATOM 632 N N . ASN A 1 85 ? 11.078 6.859 2.420 1.00 81.00 85 ASN A N 1
ATOM 633 C CA . ASN A 1 85 ? 11.786 7.311 1.223 1.00 81.00 85 ASN A CA 1
ATOM 634 C C . ASN A 1 85 ? 11.175 8.619 0.701 1.00 81.00 85 ASN A C 1
ATOM 636 O O . ASN A 1 85 ? 9.961 8.701 0.488 1.00 81.00 85 ASN A O 1
ATOM 640 N N . SER A 1 86 ? 12.022 9.611 0.421 1.00 84.19 86 SER A N 1
ATOM 641 C CA . SER A 1 86 ? 11.617 10.747 -0.410 1.00 84.19 86 SER A CA 1
ATOM 642 C C . SER A 1 86 ? 11.295 10.279 -1.840 1.00 84.19 86 SER A C 1
ATOM 644 O O . SER A 1 86 ? 11.790 9.221 -2.248 1.00 84.19 86 SER A O 1
ATOM 646 N N . PRO A 1 87 ? 10.531 11.052 -2.637 1.00 84.69 87 PRO A N 1
ATOM 647 C CA . PRO A 1 87 ? 10.283 10.732 -4.046 1.00 84.69 87 PRO A CA 1
ATOM 648 C C . PRO A 1 87 ? 11.570 10.413 -4.826 1.00 84.69 87 PRO A C 1
ATOM 650 O O . PRO A 1 87 ? 11.675 9.345 -5.424 1.00 84.69 87 PRO A O 1
ATOM 653 N N . ASP A 1 88 ? 12.610 11.245 -4.697 1.00 86.06 88 ASP A N 1
ATOM 654 C CA . ASP A 1 88 ? 13.916 11.019 -5.336 1.00 86.06 88 ASP A CA 1
ATOM 655 C C . ASP A 1 88 ? 14.582 9.697 -4.921 1.00 86.06 88 ASP A C 1
ATOM 657 O O . ASP A 1 88 ? 15.282 9.059 -5.710 1.00 86.06 88 ASP A O 1
ATOM 661 N N . GLN A 1 89 ? 14.446 9.298 -3.652 1.00 85.12 89 GLN A N 1
ATOM 662 C CA . GLN A 1 89 ? 14.991 8.029 -3.165 1.00 85.12 89 GLN A CA 1
ATOM 663 C C . GLN A 1 89 ? 14.188 6.856 -3.725 1.00 85.12 89 GLN A C 1
ATOM 665 O O . GLN A 1 89 ? 14.779 5.893 -4.214 1.00 85.12 89 GLN A O 1
ATOM 670 N N . ALA A 1 90 ? 12.859 6.952 -3.688 1.00 85.50 90 ALA A N 1
ATOM 671 C CA . ALA A 1 90 ? 11.956 5.931 -4.200 1.00 85.50 90 ALA A CA 1
ATOM 672 C C . ALA A 1 90 ? 12.162 5.685 -5.702 1.00 85.50 90 ALA A C 1
ATOM 674 O O . ALA A 1 90 ? 12.212 4.531 -6.130 1.00 85.50 90 ALA A O 1
ATOM 675 N N . GLU A 1 91 ? 12.375 6.742 -6.485 1.00 86.44 91 GLU A N 1
ATOM 676 C CA . GLU A 1 91 ? 12.642 6.652 -7.923 1.00 86.44 91 GLU A CA 1
ATOM 677 C C . GLU A 1 91 ? 13.988 5.973 -8.203 1.00 86.44 91 GLU A C 1
ATOM 679 O O . GLU A 1 91 ? 14.084 5.075 -9.045 1.00 86.44 91 GLU A O 1
ATOM 684 N N . LYS A 1 92 ? 15.036 6.323 -7.444 1.00 85.69 92 LYS A N 1
ATOM 685 C CA . LYS A 1 92 ? 16.357 5.678 -7.553 1.00 85.69 92 LYS A CA 1
ATOM 686 C C . LYS A 1 92 ? 16.295 4.194 -7.214 1.00 85.69 92 LYS A C 1
ATOM 688 O O . LYS A 1 92 ? 16.867 3.379 -7.940 1.00 85.69 92 LYS A O 1
ATOM 693 N N . PHE A 1 93 ? 15.609 3.829 -6.130 1.00 85.50 93 PHE A N 1
ATOM 694 C CA . PHE A 1 93 ? 15.440 2.427 -5.747 1.00 85.50 93 PHE A CA 1
ATOM 695 C C . PHE A 1 93 ? 14.613 1.653 -6.771 1.00 85.50 93 PHE A C 1
ATOM 697 O O . PHE A 1 93 ? 14.984 0.535 -7.123 1.00 85.50 93 PHE A O 1
ATOM 704 N N . SER A 1 94 ? 13.553 2.258 -7.305 1.00 86.88 94 SER A N 1
ATOM 705 C CA . SER A 1 94 ? 12.718 1.674 -8.359 1.00 86.88 94 SER A CA 1
ATOM 706 C C . SER A 1 94 ? 13.509 1.451 -9.645 1.00 86.88 94 SER A C 1
ATOM 708 O O . SER A 1 94 ? 13.519 0.345 -10.178 1.00 86.88 94 SER A O 1
ATOM 710 N N . SER A 1 95 ? 14.279 2.447 -10.080 1.00 85.81 95 SER A N 1
ATOM 711 C CA . SER A 1 95 ? 15.164 2.345 -11.245 1.00 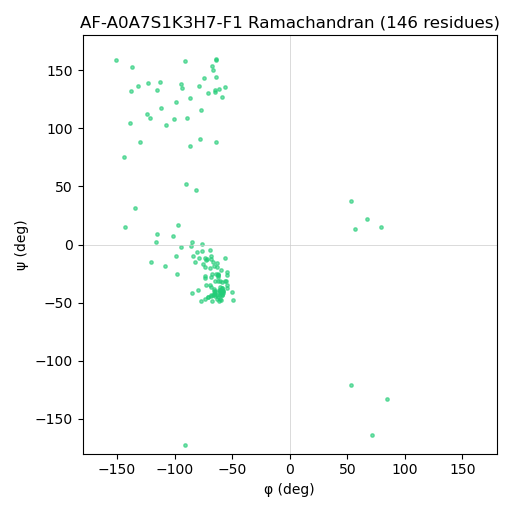85.81 95 SER A CA 1
ATOM 712 C C . SER A 1 95 ? 16.235 1.265 -11.071 1.00 85.81 95 SER A C 1
ATOM 714 O O . SER A 1 95 ? 16.563 0.535 -12.008 1.00 85.81 95 SER A O 1
ATOM 716 N N . LEU A 1 96 ? 16.789 1.132 -9.861 1.00 85.44 96 LEU A N 1
ATOM 717 C CA . LEU A 1 96 ? 17.745 0.076 -9.544 1.00 85.44 96 LEU A CA 1
ATOM 718 C C . LEU A 1 96 ? 17.077 -1.305 -9.549 1.00 85.44 96 LEU A C 1
ATOM 720 O O . LEU A 1 96 ? 17.629 -2.239 -10.130 1.00 85.44 96 LEU A O 1
ATOM 724 N N . ALA A 1 97 ? 15.891 -1.438 -8.954 1.00 86.12 97 ALA A N 1
ATOM 725 C CA . ALA A 1 97 ? 15.130 -2.682 -8.953 1.00 86.12 97 ALA A CA 1
ATOM 726 C C . ALA A 1 97 ? 14.787 -3.124 -10.383 1.00 86.12 97 ALA A C 1
ATOM 728 O O . ALA A 1 97 ? 14.978 -4.287 -10.728 1.00 86.12 97 ALA A O 1
ATOM 729 N N . LEU A 1 98 ? 14.368 -2.198 -11.245 1.00 86.88 98 LEU A N 1
ATOM 730 C CA . LEU A 1 98 ? 14.022 -2.487 -12.637 1.00 86.88 98 LEU A CA 1
ATOM 731 C C . LEU A 1 98 ? 15.234 -2.787 -13.532 1.00 86.88 98 LEU A C 1
ATOM 733 O O . LEU A 1 98 ? 15.066 -3.332 -14.617 1.00 86.88 98 LEU A O 1
ATOM 737 N N . SER A 1 99 ? 16.466 -2.528 -13.079 1.00 85.56 99 SER A N 1
ATOM 738 C CA . SER A 1 99 ? 17.674 -2.786 -13.879 1.00 85.56 99 SER A CA 1
ATOM 739 C C . SER A 1 99 ? 17.913 -4.258 -14.236 1.00 85.56 99 SER A C 1
ATOM 741 O O . SER A 1 99 ? 18.712 -4.540 -15.129 1.00 85.56 99 SER A O 1
ATOM 743 N N . VAL A 1 100 ? 17.231 -5.188 -13.559 1.00 85.88 100 VAL A N 1
ATOM 744 C CA . VAL A 1 100 ? 17.280 -6.629 -13.862 1.00 85.88 100 VAL A CA 1
ATOM 745 C C . VAL A 1 100 ? 16.152 -7.104 -14.778 1.00 85.88 100 VAL A C 1
ATOM 747 O O . VAL A 1 100 ? 16.122 -8.280 -15.136 1.00 85.88 100 VAL A O 1
ATOM 750 N N . VAL A 1 101 ? 15.239 -6.211 -15.169 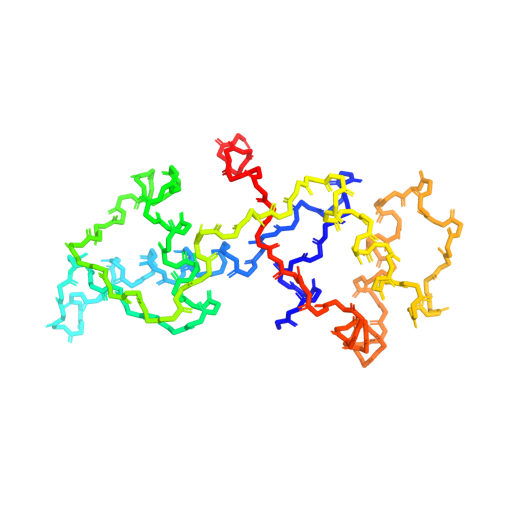1.00 87.88 101 VAL A N 1
ATOM 751 C CA . VAL A 1 101 ? 14.155 -6.498 -16.115 1.00 87.88 101 VAL A CA 1
ATOM 752 C C . VAL A 1 101 ? 14.684 -6.272 -17.533 1.00 87.88 101 VAL A C 1
ATOM 754 O O . VAL A 1 101 ? 14.584 -5.183 -18.088 1.00 87.88 101 VAL A O 1
ATOM 757 N N . GLY A 1 102 ? 15.327 -7.294 -18.099 1.00 86.81 102 GLY A N 1
ATOM 758 C CA . GLY A 1 102 ? 15.962 -7.242 -19.420 1.00 86.81 102 GLY A CA 1
ATOM 759 C C . GLY A 1 102 ? 15.004 -7.230 -20.619 1.00 86.81 102 GLY A C 1
ATOM 760 O O . GLY A 1 102 ? 15.443 -6.956 -21.733 1.00 86.81 102 GLY A O 1
ATOM 761 N N . SER A 1 103 ? 13.721 -7.527 -20.417 1.00 88.25 103 SER A N 1
ATOM 762 C CA . SER A 1 103 ? 12.668 -7.476 -21.440 1.00 88.25 103 SER A CA 1
ATOM 763 C C . SER A 1 103 ? 12.226 -6.053 -21.789 1.00 88.25 103 SER A C 1
ATOM 765 O O . SER A 1 103 ? 11.646 -5.859 -22.855 1.00 88.25 103 SER A O 1
ATOM 767 N N . CYS A 1 104 ? 12.548 -5.067 -20.944 1.00 86.81 104 CYS A N 1
ATOM 768 C CA . CYS A 1 104 ? 12.272 -3.651 -21.181 1.00 86.81 104 CYS A CA 1
ATOM 769 C C . CYS A 1 104 ? 13.581 -2.867 -21.318 1.00 86.81 104 CYS A C 1
ATOM 771 O O . CYS A 1 104 ? 14.512 -3.043 -20.529 1.00 86.81 104 CYS A O 1
ATOM 773 N N . SER A 1 105 ? 13.689 -2.009 -22.336 1.00 72.56 105 SER A N 1
ATOM 774 C CA . SER A 1 105 ? 14.953 -1.340 -22.644 1.00 72.56 105 SER A CA 1
ATOM 775 C C . SER A 1 105 ? 15.190 -0.163 -21.703 1.00 72.56 105 SER A C 1
ATOM 777 O O . SER A 1 105 ? 14.323 0.664 -21.463 1.00 72.56 105 SER A O 1
ATOM 779 N N . ARG A 1 106 ? 16.421 -0.017 -21.200 1.00 61.66 106 ARG A N 1
ATOM 780 C CA . ARG A 1 106 ? 16.805 1.116 -20.335 1.00 61.66 106 ARG A CA 1
ATOM 781 C C . ARG A 1 106 ? 16.845 2.470 -21.071 1.00 61.66 106 ARG A C 1
ATOM 783 O O . ARG A 1 106 ? 17.020 3.496 -20.431 1.00 61.66 106 ARG A O 1
ATOM 790 N N . GLY A 1 107 ? 16.736 2.468 -22.402 1.00 56.34 107 GLY A N 1
ATOM 791 C CA . GLY A 1 107 ? 16.557 3.684 -23.205 1.00 56.34 107 GLY A CA 1
ATOM 792 C C . GLY A 1 107 ? 15.147 4.274 -23.102 1.00 56.34 107 GLY A C 1
ATOM 793 O O . GLY A 1 107 ? 14.950 5.413 -23.497 1.00 56.34 107 GLY A O 1
ATOM 794 N N . ASP A 1 108 ? 14.199 3.530 -22.523 1.00 52.75 108 ASP A N 1
ATOM 795 C CA . ASP A 1 108 ? 12.794 3.923 -22.398 1.00 52.75 108 ASP A CA 1
ATOM 796 C C . ASP A 1 108 ? 12.529 4.789 -21.149 1.00 52.75 108 ASP A C 1
ATOM 798 O O . ASP A 1 108 ? 11.413 5.240 -20.944 1.00 52.75 108 ASP A O 1
ATOM 802 N N . PHE A 1 109 ? 13.534 5.080 -20.309 1.00 59.94 109 PHE A N 1
ATOM 803 C CA . PHE A 1 109 ? 13.357 6.017 -19.183 1.00 59.94 109 PHE A CA 1
ATOM 804 C C . PHE A 1 109 ? 13.107 7.467 -19.641 1.00 59.94 109 PHE A C 1
ATOM 806 O O . PHE A 1 109 ? 12.650 8.277 -18.838 1.00 59.94 109 PHE A O 1
ATOM 813 N N . ASP A 1 110 ? 13.374 7.786 -20.913 1.00 65.69 110 ASP A N 1
ATOM 814 C CA . ASP A 1 110 ? 13.021 9.077 -21.517 1.00 65.69 110 ASP A CA 1
ATOM 815 C C . ASP A 1 110 ? 11.503 9.197 -21.790 1.00 65.69 110 ASP A C 1
ATOM 817 O O . ASP A 1 110 ? 10.987 10.309 -21.910 1.00 65.69 110 ASP A O 1
ATOM 821 N N . ASP A 1 111 ? 10.781 8.068 -21.842 1.00 81.75 111 ASP A N 1
ATOM 822 C CA . ASP A 1 111 ? 9.320 7.984 -21.944 1.00 81.75 111 ASP A CA 1
ATOM 823 C C . ASP A 1 111 ? 8.775 7.030 -20.867 1.00 81.75 111 ASP A C 1
ATOM 825 O O . ASP A 1 111 ? 8.601 5.823 -21.068 1.00 81.75 111 ASP A O 1
ATOM 829 N N . ALA A 1 112 ? 8.508 7.596 -19.688 1.00 81.06 112 ALA A N 1
ATOM 830 C CA . ALA A 1 112 ? 8.046 6.846 -18.524 1.00 81.06 112 ALA A CA 1
ATOM 831 C C . ALA A 1 112 ? 6.771 6.024 -18.796 1.00 81.06 112 ALA A C 1
ATOM 833 O O . ALA A 1 112 ? 6.614 4.951 -18.211 1.00 81.06 112 ALA A O 1
ATOM 834 N N . GLU A 1 113 ? 5.885 6.490 -19.683 1.00 86.44 113 GLU A N 1
ATOM 835 C CA . GLU A 1 113 ? 4.648 5.780 -20.029 1.00 86.44 113 GLU A CA 1
ATOM 836 C C . GLU A 1 113 ? 4.930 4.567 -20.910 1.00 86.44 113 GLU A C 1
ATOM 838 O O . GLU A 1 113 ? 4.470 3.464 -20.607 1.00 86.44 113 GLU A O 1
ATOM 843 N N . ALA A 1 114 ? 5.757 4.727 -21.948 1.00 87.12 114 ALA A N 1
ATOM 844 C CA . ALA A 1 114 ? 6.175 3.607 -22.788 1.00 87.12 114 ALA A CA 1
ATOM 845 C C . ALA A 1 114 ? 6.896 2.524 -21.969 1.00 87.12 114 ALA A C 1
ATOM 847 O O . ALA A 1 114 ? 6.669 1.323 -22.164 1.00 87.12 114 ALA A O 1
ATOM 848 N N . TYR A 1 115 ? 7.726 2.933 -21.005 1.00 87.38 115 TYR A N 1
ATOM 849 C CA . TYR A 1 115 ? 8.386 1.989 -20.112 1.00 87.38 115 TYR A CA 1
ATOM 850 C C . TYR A 1 115 ? 7.395 1.300 -19.169 1.00 87.38 115 TYR A C 1
ATOM 852 O O . TYR A 1 115 ? 7.446 0.077 -19.022 1.00 87.38 115 TYR A O 1
ATOM 860 N N . ALA A 1 116 ? 6.449 2.036 -18.577 1.00 89.19 116 ALA A N 1
ATOM 861 C CA . ALA A 1 116 ? 5.392 1.453 -17.751 1.00 89.19 116 ALA A CA 1
ATOM 862 C C . ALA A 1 116 ? 4.544 0.434 -18.535 1.00 89.19 116 ALA A C 1
ATOM 864 O O . ALA A 1 116 ? 4.244 -0.645 -18.016 1.00 89.19 116 ALA A O 1
ATOM 865 N N . ASP A 1 117 ? 4.220 0.717 -19.796 1.00 90.88 117 ASP A N 1
ATOM 866 C CA . ASP A 1 117 ? 3.522 -0.215 -20.683 1.00 90.88 117 ASP A CA 1
ATOM 867 C C . ASP A 1 117 ? 4.348 -1.462 -20.996 1.00 90.88 117 ASP A C 1
ATOM 869 O O . ASP A 1 117 ? 3.811 -2.576 -20.978 1.00 90.88 117 ASP A O 1
ATOM 873 N N . CYS A 1 118 ? 5.657 -1.322 -21.211 1.00 91.50 118 CYS A N 1
ATOM 874 C CA . CYS A 1 118 ? 6.531 -2.483 -21.330 1.00 91.50 118 CYS A CA 1
ATOM 875 C C . CYS A 1 118 ? 6.489 -3.339 -20.057 1.00 91.50 118 CYS A C 1
ATOM 877 O O . CYS A 1 118 ? 6.273 -4.550 -20.134 1.00 91.50 118 CYS A O 1
ATOM 879 N N . LEU A 1 119 ? 6.613 -2.717 -18.879 1.00 91.31 119 LEU A N 1
ATOM 880 C CA . LEU A 1 119 ? 6.591 -3.420 -17.595 1.00 91.31 119 LEU A CA 1
ATOM 881 C C . LEU A 1 119 ? 5.273 -4.169 -17.371 1.00 91.31 119 LEU A C 1
ATOM 883 O O . LEU A 1 119 ? 5.299 -5.301 -16.897 1.00 91.31 119 LEU A O 1
ATOM 887 N N . ARG A 1 120 ? 4.124 -3.594 -17.747 1.00 91.50 120 ARG A N 1
ATOM 888 C CA . ARG A 1 120 ? 2.812 -4.267 -17.650 1.00 91.50 120 ARG A CA 1
ATOM 889 C C . ARG A 1 120 ? 2.725 -5.524 -18.526 1.00 91.50 120 ARG A C 1
ATOM 891 O O . ARG A 1 120 ? 1.984 -6.444 -18.185 1.00 91.50 120 ARG A O 1
ATOM 898 N N . ASN A 1 121 ? 3.482 -5.575 -19.624 1.00 92.56 121 ASN A N 1
ATOM 899 C CA . ASN A 1 121 ? 3.512 -6.696 -20.568 1.00 92.56 121 ASN A CA 1
ATOM 900 C C . ASN A 1 121 ? 4.692 -7.662 -20.354 1.00 92.56 121 ASN A C 1
ATOM 902 O O . ASN A 1 121 ? 4.728 -8.737 -20.960 1.00 92.56 121 ASN A O 1
ATOM 906 N N . ALA A 1 122 ? 5.657 -7.305 -19.506 1.00 92.12 122 ALA A N 1
ATOM 907 C CA . ALA A 1 122 ? 6.827 -8.123 -19.234 1.00 92.12 122 ALA A CA 1
ATOM 908 C C . ALA A 1 122 ? 6.460 -9.422 -18.483 1.00 92.12 122 ALA A C 1
ATOM 910 O O . ALA A 1 122 ? 5.471 -9.481 -17.741 1.00 92.12 122 ALA A O 1
ATOM 911 N N . PRO A 1 123 ? 7.257 -10.499 -18.621 1.00 93.69 123 PRO A N 1
ATOM 912 C CA . PRO A 1 123 ? 7.000 -11.740 -17.904 1.00 93.69 123 PRO A CA 1
ATOM 913 C C . PRO A 1 123 ? 7.001 -11.527 -16.384 1.00 93.69 123 PRO A C 1
ATOM 915 O O . PRO A 1 123 ? 7.989 -11.072 -15.808 1.00 93.69 123 PRO A O 1
ATOM 918 N N . LEU A 1 124 ? 5.936 -11.964 -15.701 1.00 91.06 124 LEU A N 1
ATOM 919 C CA . LEU A 1 124 ? 5.778 -11.796 -14.248 1.00 91.06 124 LEU A CA 1
ATOM 920 C C . LEU A 1 124 ? 7.008 -12.255 -13.451 1.00 91.06 124 LEU A C 1
ATOM 922 O O . LEU A 1 124 ? 7.407 -11.607 -12.487 1.00 91.06 124 LEU A O 1
ATOM 926 N N . LYS A 1 125 ? 7.615 -13.380 -13.849 1.00 90.75 125 LYS A N 1
ATOM 927 C CA . LYS A 1 125 ? 8.795 -13.949 -13.181 1.00 90.75 125 LYS A CA 1
ATOM 928 C C . LYS A 1 125 ? 10.000 -13.009 -13.227 1.00 90.75 125 LYS A C 1
ATOM 930 O O . LYS A 1 125 ? 10.829 -13.052 -12.324 1.00 90.75 125 LYS A O 1
ATOM 935 N N . GLU A 1 126 ? 10.121 -12.216 -14.278 1.00 90.06 126 GLU A N 1
ATOM 936 C CA . GLU A 1 126 ? 11.213 -11.269 -14.468 1.00 90.06 126 GLU A CA 1
ATOM 937 C C . GLU A 1 126 ? 11.003 -10.031 -13.598 1.00 90.06 126 GLU A C 1
ATOM 939 O O . GLU A 1 126 ? 11.864 -9.685 -12.793 1.00 90.06 126 GLU A O 1
ATOM 944 N N . ILE A 1 127 ? 9.795 -9.463 -13.634 1.00 89.06 127 ILE A N 1
ATOM 945 C CA . ILE A 1 127 ? 9.414 -8.356 -12.753 1.00 89.06 127 ILE A CA 1
ATOM 946 C C . ILE A 1 127 ? 9.545 -8.786 -11.289 1.00 89.06 127 ILE A C 1
ATOM 948 O O . ILE A 1 127 ? 10.107 -8.066 -10.476 1.00 89.06 127 ILE A O 1
ATOM 952 N N . ALA A 1 128 ? 9.109 -9.991 -10.923 1.00 88.81 128 ALA A N 1
ATOM 953 C CA . ALA A 1 128 ? 9.190 -10.471 -9.546 1.00 88.81 128 ALA A CA 1
ATOM 954 C C . ALA A 1 128 ? 10.632 -10.624 -9.023 1.00 88.81 128 ALA A C 1
ATOM 956 O O . ALA A 1 128 ? 10.832 -10.536 -7.811 1.00 88.81 128 ALA A O 1
ATOM 957 N N . GLN A 1 129 ? 11.632 -10.822 -9.893 1.00 86.38 129 GLN A N 1
ATOM 958 C CA . GLN A 1 129 ? 13.045 -10.888 -9.488 1.00 86.38 129 GLN A CA 1
ATOM 959 C C . GLN A 1 129 ? 13.579 -9.537 -9.007 1.00 86.38 129 GLN A C 1
ATOM 961 O O . GLN A 1 129 ? 14.441 -9.503 -8.129 1.00 86.38 129 GLN A O 1
ATOM 966 N N . SER A 1 130 ? 13.029 -8.425 -9.502 1.00 84.56 130 SER A N 1
ATOM 967 C CA . SER A 1 130 ? 13.410 -7.079 -9.049 1.00 84.56 130 SER A CA 1
ATOM 968 C C . SER A 1 130 ? 13.172 -6.860 -7.544 1.00 84.56 130 SER A C 1
ATOM 970 O O . SER A 1 130 ? 13.855 -6.056 -6.907 1.00 84.56 130 SER A O 1
ATOM 972 N N . ASN A 1 131 ? 12.289 -7.653 -6.924 1.00 82.31 131 ASN A N 1
ATOM 973 C CA . ASN A 1 131 ? 12.050 -7.622 -5.480 1.00 82.31 131 ASN A CA 1
ATOM 974 C C . ASN A 1 131 ? 13.286 -7.999 -4.651 1.00 82.31 131 ASN A C 1
ATOM 976 O O . ASN A 1 131 ? 13.402 -7.557 -3.512 1.00 82.31 131 ASN A O 1
ATOM 980 N N . SER A 1 132 ? 14.221 -8.783 -5.198 1.00 74.25 132 SER A N 1
ATOM 981 C CA . SER A 1 132 ? 15.457 -9.160 -4.495 1.00 74.25 132 SER A CA 1
ATOM 982 C C . SER A 1 132 ? 16.417 -7.983 -4.297 1.00 74.25 132 SER A C 1
ATOM 984 O O . SER A 1 132 ? 17.281 -8.040 -3.426 1.00 74.25 132 SER A O 1
ATOM 986 N N . ILE A 1 133 ? 16.256 -6.921 -5.088 1.00 68.25 133 ILE A N 1
ATOM 987 C CA . ILE A 1 133 ? 17.050 -5.688 -5.024 1.00 68.25 133 ILE A CA 1
ATOM 988 C C . ILE A 1 133 ? 16.307 -4.611 -4.218 1.00 68.25 133 ILE A C 1
ATOM 990 O O . ILE A 1 133 ? 16.928 -3.749 -3.600 1.00 68.25 133 ILE A O 1
ATOM 994 N N . ASN A 1 134 ? 14.976 -4.698 -4.155 1.00 60.28 134 ASN A N 1
ATOM 995 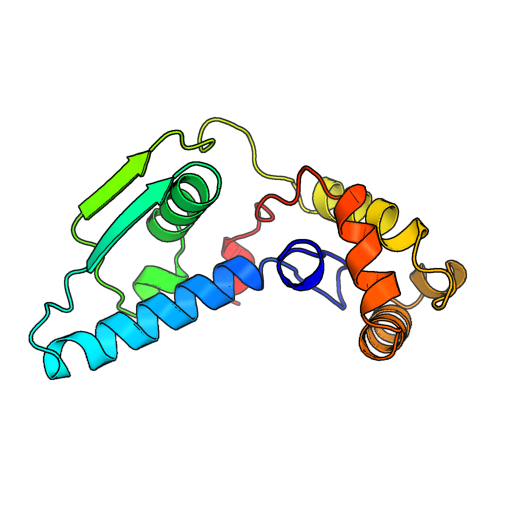C CA . ASN A 1 134 ? 14.112 -3.715 -3.509 1.00 60.28 134 ASN A CA 1
ATOM 996 C C . ASN A 1 134 ? 13.853 -4.016 -2.018 1.00 60.28 134 ASN A C 1
ATOM 998 O O . ASN A 1 134 ? 12.711 -4.077 -1.562 1.00 60.28 134 ASN A O 1
ATOM 1002 N N . TYR A 1 135 ? 14.921 -4.226 -1.244 1.00 52.88 135 TYR A N 1
ATOM 1003 C CA . TYR A 1 135 ? 14.826 -4.631 0.169 1.00 52.88 135 TYR A CA 1
ATOM 1004 C C . TYR A 1 135 ? 14.284 -3.532 1.108 1.00 52.88 135 TYR A C 1
ATOM 1006 O O . TYR A 1 135 ? 14.087 -3.778 2.296 1.00 52.88 135 TYR A O 1
ATOM 1014 N N . LEU A 1 136 ? 14.048 -2.320 0.592 1.00 53.06 136 LEU A N 1
ATOM 1015 C CA . LEU A 1 136 ? 13.665 -1.131 1.360 1.00 53.06 136 LEU A CA 1
ATOM 1016 C C . LEU A 1 136 ? 12.499 -0.364 0.723 1.00 53.06 136 LEU A C 1
ATOM 1018 O O . LEU A 1 136 ? 12.433 0.858 0.848 1.00 53.06 136 LEU A O 1
ATOM 1022 N N . ALA A 1 137 ? 11.582 -1.054 0.039 1.00 54.12 137 ALA A N 1
ATOM 1023 C CA . ALA A 1 137 ? 10.347 -0.433 -0.428 1.00 54.12 137 ALA A CA 1
ATOM 1024 C C . ALA A 1 137 ? 9.498 0.016 0.773 1.00 54.12 137 ALA A C 1
ATOM 1026 O O . ALA A 1 137 ? 8.688 -0.732 1.320 1.00 54.12 137 ALA A O 1
ATOM 1027 N N . GLN A 1 138 ? 9.757 1.235 1.220 1.00 63.16 138 GLN A N 1
ATOM 1028 C CA . GLN A 1 138 ? 8.935 1.984 2.144 1.00 63.16 138 GLN A 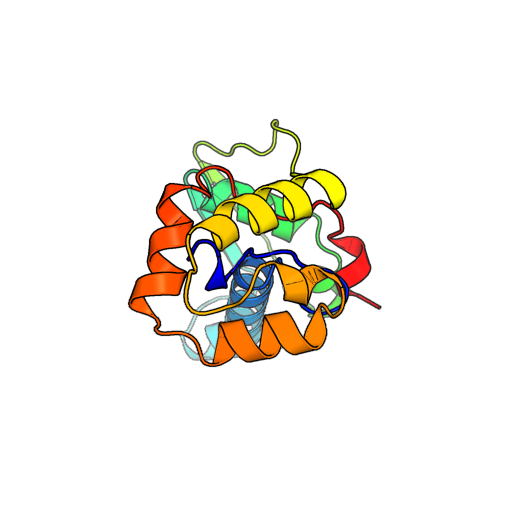CA 1
ATOM 1029 C C . GLN A 1 138 ? 7.932 2.811 1.344 1.00 63.16 138 GLN A C 1
ATOM 1031 O O . GLN A 1 138 ? 8.157 3.116 0.173 1.00 63.16 138 GLN A O 1
ATOM 1036 N N . VAL A 1 139 ? 6.841 3.183 2.003 1.00 61.03 139 VAL A N 1
ATOM 1037 C CA . VAL A 1 139 ? 5.858 4.117 1.461 1.00 61.03 139 VAL A CA 1
ATOM 1038 C C . VAL A 1 139 ? 6.560 5.424 1.079 1.00 61.03 139 VAL A C 1
ATOM 1040 O O . VAL A 1 139 ? 7.413 5.900 1.828 1.00 61.03 139 VAL A O 1
ATOM 1043 N N . VAL A 1 140 ? 6.252 5.977 -0.090 1.00 65.44 140 VAL A N 1
ATOM 1044 C CA . VAL A 1 140 ? 6.795 7.269 -0.528 1.00 65.44 140 VAL A CA 1
ATOM 1045 C C . VAL A 1 140 ? 6.155 8.359 0.328 1.00 65.44 140 VAL A C 1
ATOM 1047 O O . VAL A 1 140 ? 4.932 8.374 0.456 1.00 65.44 140 VAL A O 1
ATOM 1050 N N . THR A 1 141 ? 6.960 9.260 0.910 1.00 62.47 141 THR A N 1
ATOM 1051 C CA . THR A 1 141 ? 6.521 10.300 1.873 1.00 62.47 141 THR A CA 1
ATOM 1052 C C . THR A 1 141 ? 5.425 11.237 1.372 1.00 62.47 141 THR A C 1
ATOM 1054 O O . THR A 1 141 ? 4.879 12.003 2.162 1.00 62.47 141 THR A O 1
ATOM 1057 N N . ASP A 1 142 ? 5.116 11.220 0.079 1.00 61.22 142 ASP A N 1
ATOM 1058 C CA . ASP A 1 142 ? 4.133 12.101 -0.547 1.00 61.22 142 ASP A CA 1
ATOM 1059 C C . ASP A 1 142 ? 2.690 11.593 -0.359 1.00 61.22 142 ASP A C 1
ATOM 1061 O O . ASP A 1 142 ? 1.894 11.534 -1.291 1.00 61.22 142 ASP A O 1
ATOM 1065 N N . PHE A 1 143 ? 2.345 11.200 0.873 1.00 52.62 143 PHE A N 1
ATOM 1066 C CA . PHE A 1 143 ? 0.997 10.753 1.248 1.00 52.62 143 PHE A CA 1
ATOM 1067 C C . PHE A 1 143 ? -0.090 11.777 0.896 1.00 52.62 143 PHE A C 1
ATOM 1069 O O . PHE A 1 143 ? -1.240 11.397 0.701 1.00 52.62 143 PHE A O 1
ATOM 1076 N N . PHE A 1 144 ? 0.278 13.059 0.835 1.00 50.09 144 PHE A N 1
ATOM 1077 C CA . PHE A 1 144 ? -0.621 14.185 0.592 1.00 50.09 144 PHE A CA 1
ATOM 1078 C C . PHE A 1 144 ? -0.942 14.420 -0.887 1.00 50.09 144 PHE A C 1
ATOM 1080 O O . PHE A 1 144 ? -1.890 15.137 -1.172 1.00 50.09 144 PHE A O 1
ATOM 1087 N N . LYS A 1 145 ? -0.196 13.829 -1.831 1.00 50.59 145 LYS A N 1
ATOM 1088 C CA . LYS A 1 145 ? -0.556 13.897 -3.258 1.00 50.59 145 LYS A CA 1
ATOM 1089 C C . LYS A 1 145 ? -1.571 12.847 -3.692 1.00 50.59 145 LYS A C 1
ATOM 1091 O O . LYS A 1 145 ? -2.091 12.940 -4.791 1.00 50.59 145 LYS A O 1
ATOM 1096 N N . LEU A 1 146 ? -1.881 11.871 -2.838 1.00 49.16 146 LEU A N 1
ATOM 1097 C CA . LEU A 1 146 ? -2.892 10.848 -3.134 1.00 49.16 146 LEU A CA 1
ATOM 1098 C C . LEU A 1 146 ? -4.339 11.369 -3.002 1.00 49.16 146 LEU A C 1
ATOM 1100 O O . LEU A 1 146 ? -5.272 10.591 -3.183 1.00 49.16 146 LEU A O 1
ATOM 1104 N N . THR A 1 147 ? -4.523 12.646 -2.647 1.00 42.59 147 THR A N 1
ATOM 1105 C CA . THR A 1 147 ? -5.823 13.304 -2.414 1.00 42.59 147 THR A CA 1
ATOM 1106 C C . THR A 1 147 ? -6.140 14.431 -3.407 1.00 42.59 147 THR A C 1
ATOM 1108 O O . THR A 1 147 ? -7.104 15.161 -3.188 1.00 42.59 147 THR A O 1
ATOM 1111 N N . GLU A 1 148 ? -5.347 14.609 -4.472 1.00 36.09 148 GLU A N 1
ATOM 1112 C CA . GLU A 1 148 ? -5.609 15.598 -5.540 1.00 36.09 148 GLU A CA 1
ATOM 1113 C C . GLU A 1 148 ? -6.076 14.952 -6.851 1.00 36.09 148 GLU A C 1
ATOM 1115 O O . GLU A 1 148 ? -5.528 13.893 -7.229 1.00 36.09 148 GLU A O 1
#

Secondary structure (DSSP, 8-state):
--HHHH--BTTTB---HHHHHHHHHHHHHHHHGGGGT--SSEEEEEETHHHHHHHHHHH-HHHHHTT--EEEEEEES--TTSPPBPHHHHHHHHHHHHTT-TTS-GGGGGSHHHHHHHHHHS-HHHHHHGGGT-TT-PPBS-GGGGG-

Organism: NCBI:txid1169539

Mean predicted aligned error: 5.87 Å

InterPro domains:
  IPR002018 Carboxylesterase, type B [PF00135] (1-132)
  IPR029058 Alpha/Beta hydrolase fold [G3DSA:3.40.50.1820] (1-145)
  IPR029058 Alpha/Beta hydrolase fold [SSF53474] (1-133)
  IPR050309 Type-B Carboxylesterase/Lipase [PTHR11559] (1-140)

Nearest PDB structures (foldseek):
  6kg2-assembly1_B  TM=4.248E-01  e=8.381E+00  Homo sapiens
  6jid-assembly1_A  TM=3.319E-01  e=6.598E+00  Homo sapiens

Solvent-accessible surface area (backbone atoms only — not comparable to full-atom values): 8403 Å² total; per-residue (Å²): 120,49,57,84,19,43,35,26,44,72,86,62,30,84,36,39,47,53,56,50,52,51,49,53,52,48,45,54,41,42,76,45,30,51,87,75,74,51,62,43,65,32,70,50,75,28,54,36,72,47,11,29,50,49,56,49,52,78,72,35,65,66,36,61,76,66,67,50,46,72,73,45,78,46,64,39,74,45,55,71,90,51,85,55,34,47,67,73,51,37,33,52,49,31,55,57,18,50,68,69,34,81,88,46,66,84,80,32,72,84,40,37,53,64,39,49,54,40,59,75,70,44,61,65,74,45,60,58,53,23,38,79,67,40,83,74,75,49,59,51,66,63,65,76,63,78,79,113